Protein AF-A0AAD6Z143-F1 (afdb_monomer_lite)

Foldseek 3Di:
DQPDPDDDDDDQDPAWDWDWHDDPNDIDIDIGFGPDPVRPVVVVVVPPPDPDDDDDDDPVPPVVD

Organism: NCBI:txid1033008

pLDDT: mean 77.45, std 10.2, range [51.41, 92.12]

InterPro domains:
  IPR006689 Small GTPase superfamily, ARF/SAR type [PF00025] (1-65)
  IPR006689 Small GTPase superfamily, ARF/SAR type [PR00328] (12-36)
  IPR006689 Small GTPase superfamily, ARF/SAR type [PR00328] (39-64)
  IPR024156 Small GTPase superfamily, ARF type [PTHR11711] (1-65)
  IPR027417 P-loop containing nucleoside triphosphate hydrolase [G3DSA:3.40.50.300] (1-65)
  IPR027417 P-loop containing nucleoside triphosphate hydrolase [SSF52540] (1-63)

Sequence (65 aa):
RLKLGEIVTTFLTIGFNVETVEYKNVSFTAWDLGGQVSTHQLWNHYFQNIQGVIFVVDSNDRERV

Radius of gyration: 13.66 Å; chains: 1; bounding box: 31×28×34 Å

Secondary structure (DSSP, 8-state):
-TTTSS-------SSEEEEEEEETTEEEEEEEE--SGGGHHHHTTT-TT-S-------TT-GGG-

Structure (mmCIF, N/CA/C/O backbone):
data_AF-A0AAD6Z143-F1
#
_entry.id   AF-A0AAD6Z143-F1
#
loop_
_atom_site.group_PDB
_atom_site.id
_atom_site.type_symbol
_atom_site.label_atom_id
_atom_site.label_alt_id
_atom_site.label_comp_id
_atom_site.label_asym_id
_atom_site.label_entity_id
_atom_site.label_seq_id
_atom_site.pdbx_PDB_ins_code
_atom_site.Cartn_x
_atom_site.Cartn_y
_atom_site.Cartn_z
_atom_site.occupancy
_atom_site.B_iso_or_equiv
_atom_site.auth_seq_id
_atom_site.auth_comp_id
_atom_site.auth_asym_id
_atom_site.auth_atom_id
_atom_site.pdbx_PDB_model_num
ATOM 1 N N . ARG A 1 1 ? -3.932 10.563 -3.855 1.00 51.94 1 ARG A N 1
ATOM 2 C CA . ARG A 1 1 ? -3.263 10.192 -2.585 1.00 51.94 1 ARG A CA 1
ATOM 3 C C . ARG A 1 1 ? -4.229 10.457 -1.446 1.00 51.94 1 ARG A C 1
ATOM 5 O O . ARG A 1 1 ? -4.895 11.484 -1.469 1.00 51.94 1 ARG A O 1
ATOM 12 N N . LEU A 1 2 ? -4.396 9.493 -0.545 1.00 58.41 2 LEU A N 1
ATOM 13 C CA . LEU A 1 2 ? -5.627 9.341 0.238 1.00 58.41 2 LEU A CA 1
ATOM 14 C C . LEU A 1 2 ? -5.778 10.350 1.387 1.00 58.41 2 LEU A C 1
ATOM 16 O O . LEU A 1 2 ? -6.891 10.537 1.866 1.00 58.41 2 LEU A O 1
ATOM 20 N N . LYS A 1 3 ? -4.698 11.020 1.810 1.00 51.41 3 LYS A N 1
ATOM 21 C CA . LYS A 1 3 ? -4.718 11.845 3.028 1.00 51.41 3 LYS A CA 1
ATOM 22 C C . LYS A 1 3 ? -4.872 13.358 2.828 1.00 51.41 3 LYS A C 1
ATOM 24 O O . LYS A 1 3 ? -5.342 14.024 3.739 1.00 51.41 3 LYS A O 1
ATOM 29 N N . LEU A 1 4 ? -4.471 13.910 1.679 1.00 56.22 4 LEU A N 1
ATOM 30 C CA . LE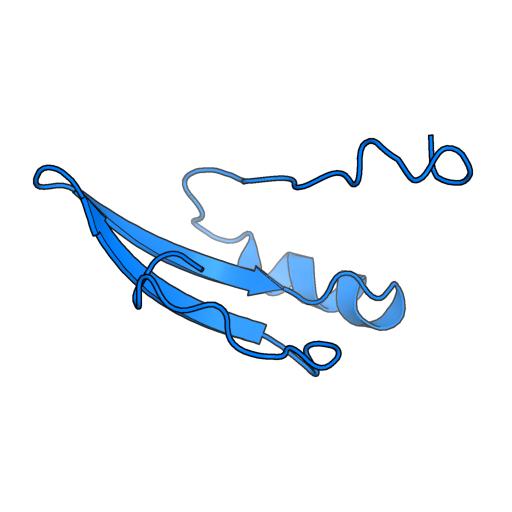U A 1 4 ? -4.274 15.365 1.533 1.00 56.22 4 LEU A CA 1
ATOM 31 C C . LEU A 1 4 ? -5.178 16.051 0.506 1.00 56.22 4 LEU A C 1
ATOM 33 O O . LEU A 1 4 ? -5.205 17.271 0.472 1.00 56.22 4 LEU A O 1
ATOM 37 N N . GLY A 1 5 ? -5.898 15.316 -0.349 1.00 59.38 5 GLY A N 1
ATOM 38 C CA . GLY A 1 5 ? -6.709 15.927 -1.418 1.00 59.38 5 GLY A CA 1
ATOM 39 C C . GLY A 1 5 ? -5.908 16.714 -2.473 1.00 59.38 5 GLY A C 1
ATOM 40 O O . GLY A 1 5 ? -6.472 17.127 -3.479 1.00 59.38 5 GLY A O 1
ATOM 41 N N . GLU A 1 6 ? -4.599 16.877 -2.281 1.00 65.06 6 GLU A N 1
ATOM 42 C CA . GLU A 1 6 ? -3.683 17.587 -3.165 1.00 65.06 6 GLU A CA 1
ATOM 43 C C . GLU A 1 6 ? -2.905 16.622 -4.070 1.00 65.06 6 GLU A C 1
ATOM 45 O O . GLU A 1 6 ? -2.534 15.504 -3.685 1.00 65.06 6 GLU A O 1
ATOM 50 N N . ILE A 1 7 ? -2.643 17.071 -5.299 1.00 63.12 7 ILE A N 1
ATOM 51 C CA . ILE A 1 7 ? -1.781 16.376 -6.255 1.00 63.12 7 ILE A CA 1
ATOM 52 C C . ILE A 1 7 ? -0.343 16.807 -5.966 1.00 63.12 7 ILE A C 1
ATOM 54 O O . ILE A 1 7 ? 0.050 17.929 -6.269 1.00 63.12 7 ILE A O 1
ATOM 58 N N . VAL A 1 8 ? 0.442 15.909 -5.375 1.00 69.75 8 VAL A N 1
ATOM 59 C CA . VAL A 1 8 ? 1.869 16.126 -5.102 1.00 69.75 8 VAL A CA 1
ATOM 60 C C . VAL A 1 8 ? 2.693 15.439 -6.191 1.00 69.75 8 VAL A C 1
ATOM 62 O O . VAL A 1 8 ? 2.423 14.285 -6.527 1.00 69.75 8 VAL A O 1
ATOM 65 N N . THR A 1 9 ? 3.707 16.121 -6.729 1.00 70.81 9 THR A N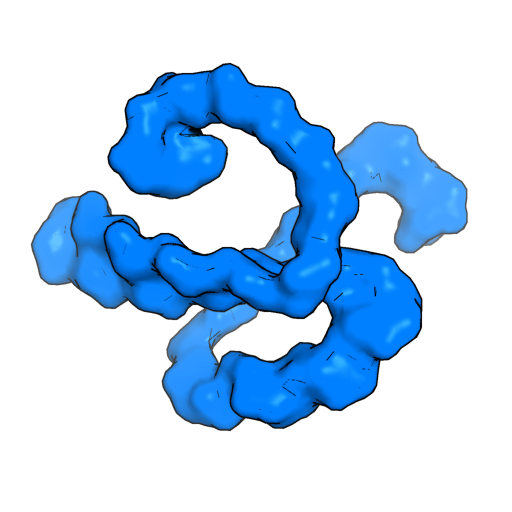 1
ATOM 66 C CA . THR A 1 9 ? 4.685 15.519 -7.651 1.00 70.81 9 THR A CA 1
ATOM 67 C C . THR A 1 9 ? 5.400 14.360 -6.958 1.00 70.81 9 THR A C 1
ATOM 69 O O . THR A 1 9 ? 5.949 14.529 -5.871 1.00 70.81 9 THR A O 1
ATOM 72 N N . THR A 1 10 ? 5.394 13.175 -7.572 1.00 63.69 10 THR A N 1
ATOM 73 C CA . THR A 1 10 ? 6.008 11.970 -6.997 1.00 63.69 10 THR A CA 1
ATOM 74 C C . THR A 1 10 ? 7.286 11.595 -7.742 1.00 63.69 10 THR A C 1
ATOM 76 O O . THR A 1 10 ? 7.363 11.692 -8.964 1.00 63.69 10 THR A O 1
ATOM 79 N N . PHE A 1 11 ? 8.294 11.167 -6.985 1.00 68.88 11 PHE A N 1
ATOM 80 C CA . PHE A 1 11 ? 9.480 10.475 -7.488 1.00 68.88 11 PHE A CA 1
ATOM 81 C C . PHE A 1 11 ? 9.330 8.977 -7.191 1.00 68.88 11 PHE A C 1
ATOM 83 O O . PHE A 1 11 ? 8.513 8.609 -6.344 1.00 68.88 11 PHE A O 1
ATOM 90 N N . LEU A 1 12 ? 10.100 8.114 -7.869 1.00 64.75 12 LEU A N 1
ATOM 91 C CA . LEU A 1 12 ? 10.127 6.675 -7.574 1.00 64.75 12 LEU A CA 1
ATOM 92 C C . LEU A 1 12 ? 10.286 6.449 -6.064 1.00 64.75 12 LEU A C 1
ATOM 94 O O . LEU A 1 12 ? 11.203 6.996 -5.447 1.00 64.75 12 LEU A O 1
ATOM 98 N N . THR A 1 13 ? 9.402 5.645 -5.473 1.00 66.69 13 THR A N 1
ATOM 99 C CA . THR A 1 13 ? 9.467 5.334 -4.044 1.00 66.69 13 THR A CA 1
ATOM 100 C C . THR A 1 13 ? 10.692 4.462 -3.774 1.00 66.69 13 THR A C 1
ATOM 102 O O . THR A 1 13 ? 10.705 3.273 -4.088 1.00 66.69 13 THR A O 1
ATOM 105 N N . ILE A 1 14 ? 11.732 5.051 -3.181 1.00 64.12 14 ILE A N 1
ATOM 106 C CA . ILE A 1 14 ? 12.870 4.311 -2.631 1.00 64.12 14 ILE A CA 1
ATOM 107 C C . ILE A 1 14 ? 12.423 3.776 -1.264 1.00 64.12 14 ILE A C 1
ATOM 109 O O . ILE A 1 14 ? 12.426 4.507 -0.277 1.00 64.12 14 ILE A O 1
ATOM 113 N N . GLY A 1 15 ? 11.985 2.515 -1.215 1.00 68.50 15 GLY A N 1
ATOM 114 C CA . GLY A 1 15 ? 11.496 1.871 0.010 1.00 68.50 15 GLY A CA 1
ATOM 115 C C . GLY A 1 15 ? 9.970 1.780 0.080 1.00 68.50 15 GLY A C 1
ATOM 116 O O . GLY A 1 15 ? 9.352 1.173 -0.796 1.00 68.50 15 GLY A O 1
ATOM 117 N N . PHE A 1 16 ? 9.374 2.338 1.138 1.00 67.56 16 PHE A N 1
ATOM 118 C CA . PHE A 1 16 ? 7.935 2.265 1.411 1.00 67.56 16 PHE A CA 1
ATOM 119 C C . PHE A 1 16 ? 7.396 3.573 2.004 1.00 67.56 16 PHE A C 1
ATOM 121 O O . PHE A 1 16 ? 8.132 4.323 2.647 1.00 67.56 16 PHE A O 1
ATOM 128 N N . ASN A 1 17 ? 6.101 3.829 1.821 1.00 76.44 17 ASN A N 1
ATOM 129 C CA . ASN A 1 17 ? 5.374 4.908 2.495 1.00 76.44 17 ASN A CA 1
ATOM 130 C C . ASN A 1 17 ? 4.201 4.320 3.297 1.00 76.44 17 ASN A C 1
ATOM 132 O O . ASN A 1 17 ? 3.545 3.393 2.829 1.00 76.44 17 ASN A O 1
ATOM 136 N N . VAL A 1 18 ? 3.943 4.839 4.500 1.00 80.06 18 VAL A N 1
ATOM 137 C CA . VAL A 1 18 ? 2.848 4.382 5.372 1.00 80.06 18 VAL A CA 1
ATOM 138 C C . VAL A 1 18 ? 1.847 5.507 5.549 1.00 80.06 18 VAL A C 1
ATOM 140 O O . VAL A 1 18 ? 2.178 6.572 6.071 1.00 80.06 18 VAL A O 1
ATOM 143 N N . GLU A 1 19 ? 0.602 5.259 5.157 1.00 82.81 19 GLU A N 1
ATOM 144 C CA . GLU A 1 19 ? -0.491 6.210 5.313 1.00 82.81 19 GLU A CA 1
ATOM 145 C C . GLU A 1 19 ? -1.653 5.563 6.068 1.00 82.81 19 GLU A C 1
ATOM 147 O O . GLU A 1 19 ? -2.298 4.640 5.578 1.00 82.81 19 GLU A O 1
ATOM 152 N N . THR A 1 20 ? -1.954 6.086 7.259 1.00 83.81 20 THR A N 1
ATOM 153 C CA . THR A 1 20 ? -3.219 5.801 7.947 1.00 83.81 20 THR A CA 1
ATOM 154 C C . THR A 1 20 ? -4.286 6.797 7.504 1.00 83.81 20 THR A C 1
ATOM 156 O O . THR A 1 20 ? -4.061 8.012 7.571 1.00 83.81 20 THR A O 1
ATOM 159 N N . VAL A 1 21 ? -5.426 6.281 7.049 1.00 83.38 21 VAL A N 1
ATOM 160 C CA . VAL A 1 21 ? -6.564 7.025 6.501 1.00 83.38 21 VAL A CA 1
ATOM 1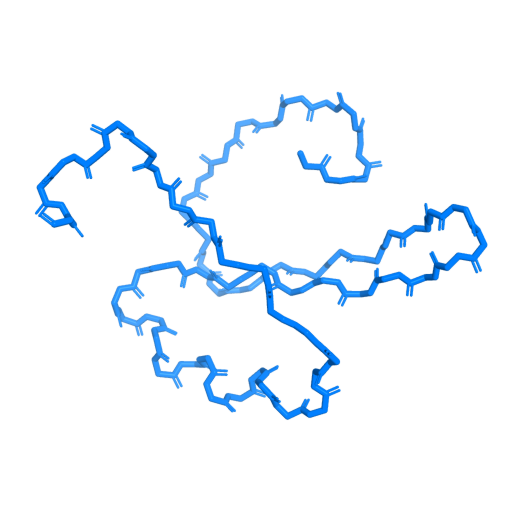61 C C . VAL A 1 21 ? -7.824 6.612 7.251 1.00 83.38 21 VAL A C 1
ATOM 163 O O . VAL A 1 21 ? -8.127 5.429 7.365 1.00 83.38 21 VAL A O 1
ATOM 166 N N . GLU A 1 22 ? -8.577 7.598 7.724 1.00 86.94 22 GLU A N 1
ATOM 167 C CA . GLU A 1 22 ? -9.881 7.394 8.352 1.00 86.94 22 GLU A CA 1
ATOM 168 C C . GLU A 1 22 ? -10.985 7.615 7.316 1.00 86.94 22 GLU A C 1
ATOM 170 O O . GLU A 1 22 ? -11.045 8.668 6.674 1.00 86.94 22 GLU A O 1
ATOM 175 N N . TYR A 1 23 ? -11.884 6.646 7.151 1.00 83.31 23 TYR A N 1
ATOM 176 C CA . TYR A 1 23 ? -13.038 6.780 6.266 1.00 83.31 23 TYR A CA 1
ATOM 177 C C . TYR A 1 23 ? -14.274 6.104 6.855 1.00 83.31 23 TYR A C 1
ATOM 179 O O . TYR A 1 23 ? -14.268 4.908 7.125 1.00 83.31 23 TYR A O 1
ATOM 187 N N . LYS A 1 24 ? -15.364 6.870 7.020 1.00 83.50 24 LYS A N 1
ATOM 188 C CA . LYS A 1 24 ? -16.673 6.380 7.502 1.00 83.50 24 LYS A CA 1
ATOM 189 C C . LYS A 1 24 ? -16.568 5.463 8.737 1.00 83.50 24 LYS A C 1
ATOM 191 O O . LYS A 1 24 ? -17.142 4.379 8.754 1.00 83.50 24 LYS A O 1
ATOM 196 N N . ASN A 1 25 ? -15.854 5.924 9.767 1.00 86.94 25 ASN A N 1
ATOM 197 C CA . ASN A 1 25 ? -15.606 5.218 11.036 1.00 86.94 25 ASN A CA 1
ATOM 198 C C . ASN A 1 25 ? -14.738 3.952 10.923 1.00 86.94 25 ASN A C 1
ATOM 200 O O . ASN A 1 25 ? -14.746 3.123 11.832 1.00 86.94 25 ASN A O 1
ATOM 204 N N . VAL A 1 26 ? -13.991 3.798 9.828 1.00 85.94 26 VAL A N 1
ATOM 205 C CA . VAL A 1 26 ? -13.018 2.720 9.640 1.00 85.94 26 VAL A CA 1
ATOM 206 C C . VAL A 1 26 ? -11.634 3.326 9.424 1.00 85.94 26 VAL A C 1
ATOM 208 O O . VAL A 1 26 ? -11.463 4.204 8.577 1.00 85.94 26 VAL A O 1
ATOM 211 N N . SER A 1 27 ? -10.657 2.820 10.174 1.00 86.94 27 SER A N 1
ATOM 212 C CA . SER A 1 27 ? -9.249 3.186 10.045 1.00 86.94 27 SER A CA 1
ATOM 213 C C . SER A 1 27 ? -8.535 2.191 9.137 1.00 86.94 27 SER A C 1
ATOM 215 O O . SER A 1 27 ? -8.586 0.980 9.368 1.00 86.94 27 SER A O 1
ATOM 217 N N . PHE A 1 28 ? -7.868 2.693 8.103 1.00 87.12 28 PHE A N 1
ATOM 218 C CA . PHE A 1 28 ? -7.066 1.905 7.173 1.00 87.12 28 PHE A CA 1
ATOM 219 C C . PHE A 1 28 ? -5.610 2.326 7.298 1.00 87.12 28 PHE A C 1
ATOM 221 O O . PHE A 1 28 ? -5.299 3.492 7.086 1.00 87.12 28 PHE A O 1
ATOM 228 N N . THR A 1 29 ? -4.705 1.388 7.567 1.00 86.25 29 THR A N 1
ATOM 229 C CA . THR A 1 29 ? -3.261 1.626 7.437 1.00 86.25 29 THR A CA 1
ATOM 230 C C . THR A 1 29 ? -2.782 0.989 6.142 1.00 86.25 29 THR A C 1
ATOM 232 O O . THR A 1 29 ? -2.731 -0.235 6.027 1.00 86.25 29 THR A O 1
ATOM 235 N N . ALA A 1 30 ? -2.455 1.824 5.159 1.00 85.31 30 ALA A N 1
ATOM 236 C CA . ALA A 1 30 ? -1.953 1.404 3.861 1.00 85.31 30 ALA A CA 1
ATOM 237 C C . ALA A 1 30 ? -0.430 1.563 3.791 1.00 85.31 30 ALA A C 1
ATOM 239 O O . ALA A 1 30 ? 0.125 2.563 4.250 1.00 85.31 30 ALA A O 1
ATOM 240 N N . TRP A 1 31 ? 0.226 0.580 3.177 1.00 83.19 31 TRP A N 1
ATOM 241 C CA . TRP A 1 31 ? 1.659 0.579 2.903 1.00 83.19 31 TRP A CA 1
ATOM 242 C C . TRP A 1 31 ? 1.844 0.646 1.384 1.00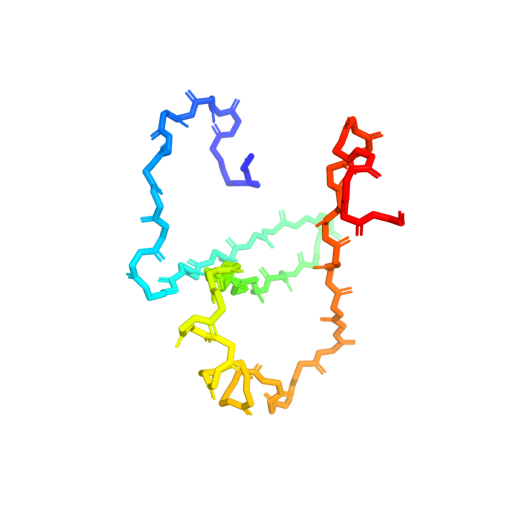 83.19 31 TRP A C 1
ATOM 244 O O . TRP A 1 31 ? 1.477 -0.287 0.674 1.00 83.19 31 TRP A O 1
ATOM 254 N N . ASP A 1 32 ? 2.363 1.762 0.883 1.00 81.12 32 ASP A N 1
ATOM 255 C CA . ASP A 1 32 ? 2.731 1.943 -0.523 1.00 81.12 32 ASP A CA 1
ATOM 256 C C . ASP A 1 32 ? 4.132 1.362 -0.730 1.00 81.12 32 ASP A C 1
ATOM 258 O O . ASP A 1 32 ? 5.124 1.884 -0.208 1.00 81.12 32 ASP A O 1
ATOM 262 N N . LEU A 1 33 ? 4.189 0.234 -1.435 1.00 79.69 33 LEU A N 1
ATOM 263 C CA . LEU A 1 33 ? 5.419 -0.469 -1.769 1.00 79.69 33 LEU A CA 1
ATOM 264 C C . LEU A 1 33 ? 5.829 -0.104 -3.192 1.00 79.69 33 LEU A C 1
ATOM 266 O O . LEU A 1 33 ? 5.037 -0.223 -4.126 1.00 79.69 33 LEU A O 1
ATOM 270 N N . GLY A 1 34 ? 7.095 0.278 -3.373 1.00 74.62 34 GLY A N 1
ATOM 271 C CA . GLY A 1 34 ? 7.638 0.541 -4.702 1.00 74.62 34 GLY A CA 1
ATOM 272 C C . GLY A 1 34 ? 7.450 -0.654 -5.649 1.00 74.62 34 GLY A C 1
ATOM 273 O O . GLY A 1 34 ? 7.754 -1.800 -5.300 1.00 74.62 34 GLY A O 1
ATOM 274 N N . GLY A 1 35 ? 6.970 -0.373 -6.864 1.00 72.31 35 GLY A N 1
ATOM 275 C CA . GLY A 1 35 ? 6.716 -1.369 -7.912 1.00 72.31 35 GLY A CA 1
ATOM 276 C C . GLY A 1 35 ? 7.946 -1.791 -8.722 1.00 72.31 35 GLY A C 1
ATOM 277 O O . GLY A 1 35 ? 7.817 -2.606 -9.634 1.00 72.31 35 GLY A O 1
ATOM 278 N N . GLN A 1 36 ? 9.133 -1.248 -8.423 1.00 75.19 36 GLN A N 1
ATOM 279 C CA . GLN A 1 36 ? 10.364 -1.617 -9.120 1.00 75.19 36 GLN A CA 1
ATOM 280 C C . GLN A 1 36 ? 10.701 -3.089 -8.842 1.00 75.19 36 GLN A C 1
ATOM 282 O O . GLN A 1 36 ? 10.601 -3.556 -7.714 1.00 75.19 36 GLN A O 1
ATOM 287 N N . VAL A 1 37 ? 11.138 -3.832 -9.859 1.00 73.75 37 VAL A N 1
ATOM 288 C CA . VAL A 1 37 ? 11.429 -5.275 -9.725 1.00 73.75 37 VAL A CA 1
ATOM 289 C C . VAL A 1 37 ? 12.444 -5.562 -8.607 1.00 73.75 37 VAL A C 1
ATOM 291 O O . VAL A 1 37 ? 12.315 -6.541 -7.877 1.00 73.75 37 VAL A O 1
ATOM 294 N N . SER A 1 38 ? 13.416 -4.668 -8.405 1.00 70.06 38 SER A N 1
ATOM 295 C CA . SER A 1 38 ? 14.400 -4.753 -7.318 1.00 70.06 38 SER A CA 1
ATOM 296 C C . SER A 1 38 ? 13.786 -4.692 -5.914 1.00 70.06 38 SER A C 1
ATOM 298 O O . SER A 1 38 ? 14.375 -5.226 -4.978 1.00 70.06 38 SER A O 1
ATOM 300 N N . THR A 1 39 ? 12.610 -4.079 -5.745 1.00 71.50 39 THR A N 1
ATOM 301 C CA . THR A 1 39 ? 11.922 -3.952 -4.451 1.00 71.50 39 THR A CA 1
ATOM 302 C C . THR A 1 39 ? 10.884 -5.048 -4.208 1.00 71.50 39 THR A C 1
ATOM 304 O O . THR A 1 39 ? 10.371 -5.148 -3.095 1.00 71.50 39 THR A O 1
ATOM 307 N N . HIS A 1 40 ? 10.615 -5.932 -5.178 1.00 77.62 40 HIS A N 1
ATOM 308 C CA . HIS A 1 40 ? 9.649 -7.036 -5.016 1.00 77.62 40 HIS A CA 1
ATOM 309 C C . HIS A 1 40 ? 10.058 -8.030 -3.923 1.00 77.62 40 HIS A C 1
ATOM 311 O O . HIS A 1 40 ? 9.203 -8.576 -3.233 1.00 77.62 40 HIS A O 1
ATOM 317 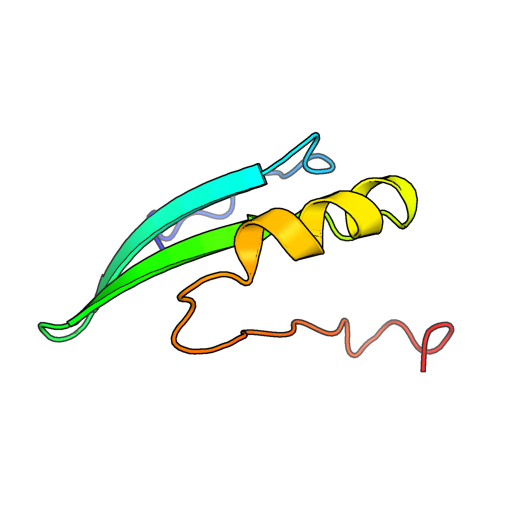N N . GLN A 1 41 ? 11.362 -8.216 -3.690 1.00 75.12 41 GLN A N 1
ATOM 318 C CA . GLN A 1 41 ? 11.864 -9.058 -2.593 1.00 75.12 41 GLN A CA 1
ATOM 319 C C . GLN A 1 41 ? 11.408 -8.561 -1.214 1.00 75.12 41 GLN A C 1
ATOM 321 O O . GLN A 1 41 ? 11.237 -9.354 -0.286 1.00 75.12 41 GLN A O 1
ATOM 326 N N . LEU A 1 42 ? 11.179 -7.252 -1.075 1.00 75.19 42 LEU A N 1
ATOM 327 C CA . LEU A 1 42 ? 10.741 -6.655 0.178 1.00 75.19 42 LEU A CA 1
ATOM 328 C C . LEU A 1 42 ? 9.264 -6.936 0.458 1.00 75.19 42 LEU A C 1
ATOM 330 O O . LEU A 1 42 ? 8.902 -7.009 1.627 1.00 75.19 42 LEU A O 1
ATOM 334 N N . TRP A 1 43 ? 8.435 -7.175 -0.564 1.00 79.00 43 TRP A N 1
ATOM 335 C CA . TRP A 1 43 ? 6.983 -7.338 -0.413 1.00 79.00 43 TRP A CA 1
ATOM 336 C C . TRP A 1 43 ? 6.604 -8.452 0.570 1.00 79.00 43 TRP A C 1
ATOM 338 O O . TRP A 1 43 ? 5.683 -8.284 1.365 1.00 79.00 43 TRP A O 1
ATOM 348 N N . ASN A 1 44 ? 7.375 -9.544 0.597 1.00 78.38 44 ASN A N 1
ATOM 349 C CA . ASN A 1 44 ? 7.167 -10.666 1.520 1.00 78.38 44 ASN A CA 1
ATOM 350 C C . ASN A 1 44 ? 7.186 -10.257 3.003 1.00 78.38 44 ASN A C 1
ATOM 352 O O . ASN A 1 44 ? 6.523 -10.893 3.818 1.00 78.38 44 ASN A O 1
ATOM 356 N N . HIS A 1 45 ? 7.896 -9.183 3.355 1.00 78.50 45 HIS A N 1
ATOM 357 C CA . HIS A 1 45 ? 7.963 -8.673 4.727 1.00 78.50 45 HIS A CA 1
ATOM 358 C C . HIS A 1 45 ? 6.714 -7.875 5.126 1.00 78.50 45 HIS A C 1
ATOM 360 O O . HIS A 1 45 ? 6.452 -7.709 6.313 1.00 78.50 45 HIS A O 1
ATOM 366 N N . TYR A 1 46 ? 5.935 -7.399 4.151 1.00 76.31 46 TYR A N 1
ATOM 367 C CA . TYR A 1 46 ? 4.778 -6.528 4.377 1.00 76.31 46 TYR A CA 1
ATOM 368 C C . TYR A 1 46 ? 3.438 -7.248 4.221 1.00 76.31 46 TYR A C 1
ATOM 370 O O . TYR A 1 46 ? 2.409 -6.680 4.565 1.00 76.31 46 TYR A O 1
ATOM 378 N N . PHE A 1 47 ? 3.432 -8.493 3.735 1.00 77.62 47 PHE A N 1
ATOM 379 C CA . PHE A 1 47 ? 2.212 -9.298 3.610 1.00 77.62 47 PHE A CA 1
ATOM 380 C C . PHE A 1 47 ? 1.775 -9.970 4.916 1.00 77.62 47 PHE A C 1
ATOM 382 O O . PHE A 1 47 ? 0.651 -10.466 5.008 1.00 77.62 47 PHE A O 1
ATOM 389 N N . GLN A 1 48 ? 2.627 -10.003 5.943 1.00 79.88 48 GLN A N 1
ATOM 390 C CA . GLN A 1 48 ? 2.228 -10.578 7.224 1.00 79.88 48 GLN A CA 1
ATOM 391 C C . GLN A 1 48 ? 1.129 -9.724 7.868 1.00 79.88 48 GLN A C 1
ATOM 393 O O . GLN A 1 48 ? 1.306 -8.532 8.100 1.00 79.88 48 GLN A O 1
ATOM 398 N N . ASN A 1 49 ? 0.002 -10.363 8.191 1.00 82.25 49 ASN A N 1
ATOM 399 C CA . ASN A 1 49 ? -1.153 -9.769 8.875 1.00 82.25 49 ASN A CA 1
ATOM 400 C C . ASN A 1 49 ? -1.926 -8.692 8.091 1.00 82.25 49 ASN A C 1
ATOM 402 O O . ASN A 1 49 ? -2.731 -7.978 8.692 1.00 82.25 49 ASN A O 1
ATOM 406 N N . ILE A 1 50 ? -1.743 -8.572 6.770 1.00 87.31 50 ILE A N 1
ATOM 407 C CA . ILE A 1 50 ? -2.610 -7.686 5.982 1.00 87.31 50 ILE A CA 1
ATOM 408 C C . ILE A 1 50 ? -4.010 -8.287 5.831 1.00 87.31 50 ILE A C 1
ATOM 410 O O . ILE A 1 50 ? -4.183 -9.497 5.702 1.00 87.31 50 ILE A O 1
ATOM 414 N N . GLN A 1 51 ? -5.023 -7.424 5.816 1.00 88.88 51 GLN A N 1
ATOM 415 C CA . GLN A 1 51 ? -6.425 -7.831 5.665 1.00 88.88 51 GLN A CA 1
ATOM 416 C C . GLN A 1 51 ? -6.885 -7.829 4.200 1.00 88.88 51 GLN A C 1
ATOM 418 O O . GLN A 1 51 ? -7.913 -8.415 3.871 1.00 88.88 51 GLN A O 1
ATOM 423 N N . GLY A 1 52 ? -6.138 -7.168 3.316 1.00 87.75 52 GLY A N 1
ATOM 424 C CA . GLY A 1 52 ? -6.468 -7.059 1.902 1.00 87.75 52 GLY A CA 1
ATOM 425 C C . GLY A 1 52 ? -5.370 -6.362 1.109 1.00 87.75 52 GLY A C 1
ATOM 426 O O . GLY A 1 52 ? -4.528 -5.664 1.672 1.00 87.75 52 GLY A O 1
ATOM 427 N N . VAL A 1 53 ? -5.393 -6.565 -0.207 1.00 87.56 53 VAL A N 1
ATOM 428 C CA . VAL A 1 53 ? -4.427 -6.004 -1.159 1.00 87.56 53 VAL A CA 1
ATOM 429 C C . VAL A 1 53 ? -5.161 -5.092 -2.132 1.00 87.56 53 VAL A C 1
ATOM 431 O O . VAL A 1 53 ? -6.197 -5.469 -2.676 1.00 87.56 53 VAL A O 1
ATOM 434 N N . ILE A 1 54 ? -4.596 -3.912 -2.383 1.00 87.75 54 ILE A N 1
ATOM 435 C CA . ILE A 1 54 ? -5.005 -3.034 -3.481 1.00 87.75 54 ILE A CA 1
ATOM 436 C C . ILE A 1 54 ? -3.921 -3.129 -4.551 1.00 87.75 54 ILE A C 1
ATOM 438 O O . ILE A 1 54 ? -2.797 -2.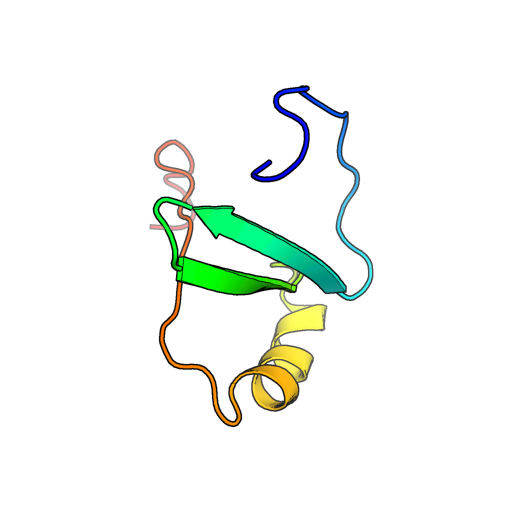682 -4.336 1.00 87.75 54 ILE A O 1
ATOM 442 N N . PHE A 1 55 ? -4.254 -3.724 -5.694 1.00 87.12 55 PHE A N 1
ATOM 443 C CA . PHE A 1 55 ? -3.357 -3.811 -6.842 1.00 87.12 55 PHE A CA 1
ATOM 444 C C . PHE A 1 55 ? -3.762 -2.765 -7.879 1.00 87.12 55 PHE A C 1
ATOM 446 O O . PHE A 1 55 ? -4.893 -2.771 -8.364 1.00 87.12 55 PHE A O 1
ATOM 453 N N . VAL A 1 56 ? -2.852 -1.843 -8.187 1.00 86.62 56 VAL A N 1
ATOM 454 C CA . VAL A 1 56 ? -3.099 -0.744 -9.126 1.00 86.62 56 VAL A CA 1
ATOM 455 C C . VAL A 1 56 ? -2.415 -1.068 -10.449 1.00 86.62 56 VAL A C 1
ATOM 457 O O . VAL A 1 56 ? -1.208 -1.292 -10.481 1.00 86.62 56 VAL A O 1
ATOM 460 N N . VAL A 1 57 ? -3.191 -1.082 -11.533 1.00 86.94 57 VAL A N 1
ATOM 461 C CA . VAL A 1 57 ? -2.709 -1.333 -12.898 1.00 86.94 57 VAL A CA 1
ATOM 462 C C . VAL A 1 57 ? -2.887 -0.071 -13.726 1.00 86.94 57 VAL A C 1
ATOM 464 O O . VAL A 1 57 ? -3.963 0.529 -13.715 1.00 86.94 57 VAL A O 1
ATOM 467 N N . ASP A 1 58 ? -1.846 0.316 -14.462 1.00 87.75 58 ASP A N 1
ATOM 468 C CA . ASP A 1 58 ? -1.974 1.349 -15.484 1.00 87.75 58 ASP A CA 1
ATOM 469 C C . ASP A 1 58 ? -2.715 0.772 -16.695 1.00 87.75 58 ASP A C 1
ATOM 471 O O . ASP A 1 58 ? -2.175 -0.020 -17.464 1.00 87.75 58 ASP A O 1
ATOM 475 N N . SER A 1 59 ? -3.972 1.178 -16.866 1.00 92.00 59 SER A N 1
ATOM 476 C CA . SER A 1 59 ? -4.824 0.737 -17.976 1.00 92.00 59 SER A CA 1
ATOM 477 C C . SER A 1 59 ? -4.321 1.152 -19.366 1.00 92.00 59 SER A C 1
ATOM 479 O O . SER A 1 59 ? -4.801 0.623 -20.370 1.00 92.00 59 SER A O 1
ATOM 481 N N . ASN A 1 60 ? -3.396 2.111 -19.443 1.00 92.12 60 ASN A N 1
ATOM 482 C CA . ASN A 1 60 ? -2.826 2.582 -20.700 1.00 92.12 60 ASN A CA 1
ATOM 483 C C . ASN A 1 60 ? -1.509 1.868 -21.063 1.00 92.12 60 ASN A C 1
ATOM 485 O O . ASN A 1 60 ? -1.081 1.942 -22.216 1.00 92.12 60 ASN A O 1
ATOM 489 N N . ASP A 1 61 ? -0.883 1.152 -20.123 1.00 88.69 61 ASP A N 1
ATOM 490 C CA . ASP A 1 61 ? 0.360 0.410 -20.357 1.00 88.69 61 ASP A CA 1
ATOM 491 C C . ASP A 1 61 ? 0.066 -0.988 -20.919 1.00 88.69 61 ASP A C 1
ATOM 493 O O . ASP A 1 61 ? -0.059 -1.978 -20.199 1.00 88.69 61 ASP A O 1
ATOM 497 N N . ARG A 1 62 ? -0.073 -1.061 -22.246 1.00 89.88 62 ARG A N 1
ATOM 498 C CA . ARG A 1 62 ? -0.372 -2.310 -22.963 1.00 89.88 62 ARG A CA 1
ATOM 499 C C . ARG A 1 62 ? 0.824 -3.248 -23.102 1.00 89.88 62 ARG A C 1
ATOM 501 O O . ARG A 1 62 ? 0.621 -4.396 -23.464 1.00 89.88 62 ARG A O 1
ATOM 508 N N . GLU A 1 63 ? 2.048 -2.780 -22.868 1.00 90.06 63 GLU A N 1
ATOM 509 C CA . GLU A 1 63 ? 3.245 -3.626 -22.991 1.00 90.06 63 GLU A CA 1
ATOM 510 C C . GLU A 1 63 ? 3.397 -4.580 -21.800 1.00 90.06 63 GLU A C 1
ATOM 512 O O . GLU A 1 63 ? 4.126 -5.569 -21.879 1.00 90.06 63 GLU A O 1
ATOM 517 N N . ARG A 1 64 ? 2.708 -4.285 -20.692 1.00 78.50 64 ARG A N 1
ATOM 518 C CA . ARG A 1 64 ? 2.750 -5.056 -19.443 1.00 78.50 64 ARG A CA 1
ATOM 519 C C . ARG A 1 64 ? 1.529 -5.958 -19.224 1.00 78.50 64 ARG A C 1
ATOM 521 O O . ARG A 1 64 ? 1.401 -6.508 -18.128 1.00 78.50 64 ARG A O 1
ATOM 528 N N . VAL A 1 65 ? 0.656 -6.099 -20.229 1.00 65.25 65 VAL A N 1
ATOM 529 C CA . VAL A 1 65 ? -0.557 -6.944 -20.217 1.00 65.25 65 VAL A CA 1
ATOM 530 C C . VAL A 1 65 ? -0.465 -8.028 -21.280 1.00 65.25 65 VAL A C 1
ATOM 532 O O . VAL A 1 65 ? -0.088 -7.698 -22.424 1.00 65.25 65 VAL A O 1
#